Protein AF-A0A5K1CG68-F1 (afdb_monomer_lite)

Structure (mmCIF, N/CA/C/O backbone):
data_AF-A0A5K1CG68-F1
#
_entry.id   AF-A0A5K1CG68-F1
#
loop_
_atom_site.group_PDB
_atom_site.id
_atom_site.type_symbol
_atom_site.label_atom_id
_atom_site.label_alt_id
_atom_site.label_comp_id
_atom_site.label_asym_id
_atom_site.label_entity_id
_atom_site.label_seq_id
_atom_site.pdbx_PDB_ins_code
_atom_site.Cartn_x
_atom_site.Cartn_y
_atom_site.Cartn_z
_atom_site.occupancy
_atom_site.B_iso_or_equiv
_atom_site.auth_seq_id
_atom_site.auth_comp_id
_atom_site.auth_asym_id
_atom_site.auth_atom_id
_atom_site.pdbx_PDB_model_num
ATOM 1 N N . MET A 1 1 ? 5.395 -16.533 -19.515 1.00 48.22 1 MET A N 1
ATOM 2 C CA . MET A 1 1 ? 5.571 -15.605 -18.377 1.00 48.22 1 MET A CA 1
ATOM 3 C C . MET A 1 1 ? 4.392 -14.626 -18.329 1.00 48.22 1 MET A C 1
ATOM 5 O O . MET A 1 1 ? 4.562 -13.491 -18.723 1.00 48.22 1 MET A O 1
ATOM 9 N N . ALA A 1 2 ? 3.184 -15.059 -17.942 1.00 56.72 2 ALA A N 1
ATOM 10 C CA . ALA A 1 2 ? 1.992 -14.183 -17.987 1.00 56.72 2 ALA A CA 1
ATOM 11 C C . ALA A 1 2 ? 1.068 -14.318 -16.762 1.00 56.72 2 ALA A C 1
ATOM 13 O O . ALA A 1 2 ? 0.474 -13.344 -16.324 1.00 56.72 2 ALA A O 1
ATOM 14 N N . LEU A 1 3 ? 0.986 -15.505 -16.151 1.00 57.91 3 LEU A N 1
ATOM 15 C CA . LEU A 1 3 ? 0.123 -15.746 -14.986 1.00 57.91 3 LEU A CA 1
ATOM 16 C C . LEU A 1 3 ? 0.476 -14.886 -13.762 1.00 57.91 3 LEU A C 1
ATOM 18 O O . LEU A 1 3 ? -0.419 -14.451 -13.045 1.00 57.91 3 LEU A O 1
ATOM 22 N N . VAL A 1 4 ? 1.766 -14.630 -13.526 1.00 57.41 4 VAL A N 1
ATOM 23 C CA . VAL A 1 4 ? 2.210 -13.874 -12.345 1.00 57.41 4 VAL A CA 1
ATOM 24 C C . VAL A 1 4 ? 1.927 -12.376 -12.510 1.00 57.41 4 VAL A C 1
ATOM 26 O O . VAL A 1 4 ? 1.453 -11.757 -11.565 1.00 57.41 4 VAL A O 1
ATOM 29 N N . ASP A 1 5 ? 2.101 -11.818 -13.711 1.00 68.56 5 ASP A N 1
ATOM 30 C CA . ASP A 1 5 ? 1.748 -10.418 -13.999 1.00 68.56 5 ASP A CA 1
ATOM 31 C C . ASP A 1 5 ? 0.237 -10.184 -13.892 1.00 68.56 5 ASP A C 1
ATOM 33 O O . ASP A 1 5 ? -0.205 -9.202 -13.294 1.00 68.56 5 ASP A O 1
ATOM 37 N N . VAL A 1 6 ? -0.569 -11.133 -14.385 1.00 74.56 6 VAL A N 1
ATOM 38 C CA . VAL A 1 6 ? -2.032 -11.093 -14.237 1.00 74.56 6 VAL A CA 1
ATOM 39 C C . VAL A 1 6 ? -2.432 -11.163 -12.760 1.00 74.56 6 VAL A C 1
ATOM 41 O O . VAL A 1 6 ? -3.260 -10.371 -12.312 1.00 74.56 6 VAL A O 1
ATOM 44 N N . ALA A 1 7 ? -1.827 -12.062 -11.977 1.00 79.62 7 ALA A N 1
ATOM 45 C CA . ALA A 1 7 ? -2.126 -12.193 -10.552 1.00 79.62 7 ALA A CA 1
ATOM 46 C C . ALA A 1 7 ? -1.796 -10.912 -9.769 1.00 79.62 7 ALA A C 1
ATOM 48 O O . ALA A 1 7 ? -2.603 -10.463 -8.954 1.00 79.62 7 ALA A O 1
ATOM 49 N N . VAL A 1 8 ? -0.646 -10.294 -10.041 1.00 82.56 8 VAL A N 1
ATOM 50 C CA . VAL A 1 8 ? -0.248 -9.030 -9.406 1.00 82.56 8 VAL A CA 1
ATOM 51 C C . VAL A 1 8 ? -1.208 -7.902 -9.774 1.00 82.56 8 VAL A C 1
ATOM 53 O O . VAL A 1 8 ? -1.633 -7.162 -8.886 1.00 82.56 8 VAL A O 1
ATOM 56 N N . GLY A 1 9 ? -1.605 -7.805 -11.047 1.00 84.19 9 GLY A N 1
ATOM 57 C CA . GLY A 1 9 ? -2.587 -6.820 -11.503 1.00 84.19 9 GLY A CA 1
ATOM 58 C C . GLY A 1 9 ? -3.930 -6.942 -10.778 1.00 84.19 9 GLY A C 1
ATOM 59 O O . GLY A 1 9 ? -4.481 -5.940 -10.323 1.00 84.19 9 GLY A O 1
ATOM 60 N N . VAL A 1 10 ? -4.422 -8.170 -10.581 1.00 87.88 10 VAL A N 1
ATOM 61 C CA . VAL A 1 10 ? -5.668 -8.424 -9.835 1.00 87.88 10 VAL A CA 1
ATOM 62 C C . VAL A 1 10 ? -5.539 -8.003 -8.370 1.00 87.88 10 VAL A C 1
ATOM 64 O O . VAL A 1 10 ? -6.422 -7.323 -7.846 1.00 87.88 10 VAL A O 1
ATOM 67 N N . VAL A 1 11 ? -4.446 -8.374 -7.692 1.00 88.00 11 VAL A N 1
ATOM 68 C CA . VAL A 1 11 ? -4.242 -8.006 -6.279 1.00 88.00 11 VAL A CA 1
ATOM 69 C C . VAL A 1 11 ? -4.098 -6.490 -6.125 1.00 88.00 11 VAL A C 1
ATOM 71 O O . VAL A 1 11 ? -4.662 -5.922 -5.186 1.00 88.00 11 VAL A O 1
ATOM 74 N N . PHE A 1 12 ? -3.403 -5.827 -7.054 1.00 88.12 12 PHE A N 1
ATOM 75 C CA . PHE A 1 12 ? -3.297 -4.370 -7.092 1.00 88.12 12 PHE A CA 1
ATOM 76 C C . PHE A 1 12 ? -4.673 -3.711 -7.222 1.00 88.12 12 PHE A C 1
ATOM 78 O O . PHE A 1 12 ? -5.015 -2.874 -6.389 1.00 88.12 12 PHE A O 1
ATOM 85 N N . GLN A 1 13 ? -5.488 -4.127 -8.197 1.00 88.88 13 GLN A N 1
ATOM 86 C CA . GLN A 1 13 ? -6.836 -3.579 -8.385 1.00 88.88 13 GLN A CA 1
ATOM 87 C C . GLN A 1 13 ? -7.719 -3.785 -7.151 1.00 88.88 13 GLN A C 1
ATOM 89 O O . GLN A 1 13 ? -8.398 -2.860 -6.713 1.00 88.88 13 GLN A O 1
ATOM 94 N N . GLN A 1 14 ? -7.681 -4.971 -6.542 1.00 90.38 14 GLN A N 1
ATOM 95 C CA . GLN A 1 14 ? -8.444 -5.233 -5.321 1.00 90.38 14 GLN A CA 1
ATOM 96 C C . GLN A 1 14 ? -8.015 -4.320 -4.170 1.00 90.38 14 GLN A C 1
ATOM 98 O O . GLN A 1 14 ? -8.865 -3.739 -3.496 1.00 90.38 14 GLN A O 1
ATOM 103 N N . LEU A 1 15 ? -6.706 -4.185 -3.937 1.00 90.50 15 LEU A N 1
ATOM 104 C CA . LEU A 1 15 ? -6.189 -3.284 -2.910 1.00 90.50 15 LEU A CA 1
ATOM 105 C C . LEU A 1 15 ? -6.600 -1.836 -3.197 1.00 90.50 15 LEU A C 1
ATOM 107 O O . LEU A 1 15 ? -7.059 -1.143 -2.290 1.00 90.50 15 LEU A O 1
ATOM 111 N N . TRP A 1 16 ? -6.475 -1.404 -4.447 1.00 89.94 16 TRP A N 1
ATOM 112 C CA . TRP A 1 16 ? -6.835 -0.068 -4.894 1.00 89.94 16 TRP A CA 1
ATOM 113 C C . TRP A 1 16 ? -8.302 0.269 -4.619 1.00 89.94 16 TRP A C 1
ATOM 115 O O . TRP A 1 16 ? -8.582 1.300 -4.008 1.00 89.94 16 TRP A O 1
ATOM 125 N N . GLU A 1 17 ? -9.237 -0.613 -4.981 1.00 90.56 17 GLU A N 1
ATOM 126 C CA . GLU A 1 17 ? -10.665 -0.389 -4.725 1.00 90.56 17 GLU A CA 1
ATOM 127 C C . GLU A 1 17 ? -10.985 -0.341 -3.225 1.00 90.56 17 GLU A C 1
ATOM 129 O O . GLU A 1 17 ? -11.738 0.529 -2.779 1.00 90.56 17 GLU A O 1
ATOM 134 N N . ILE A 1 18 ? -10.366 -1.212 -2.418 1.00 88.75 18 ILE A N 1
ATOM 135 C CA . ILE A 1 18 ? -10.547 -1.191 -0.958 1.00 88.75 18 ILE A CA 1
ATOM 136 C C . ILE A 1 18 ? -10.031 0.134 -0.381 1.00 88.75 18 ILE A C 1
ATOM 138 O O . ILE A 1 18 ? -10.728 0.782 0.402 1.00 88.75 18 ILE A O 1
ATOM 142 N N . VAL A 1 19 ? -8.819 0.550 -0.753 1.00 89.19 19 VAL A N 1
ATOM 143 C CA . VAL A 1 19 ? -8.210 1.792 -0.254 1.00 89.19 19 VAL A CA 1
ATOM 144 C C . VAL A 1 19 ? -9.032 3.000 -0.685 1.00 89.19 19 VAL A C 1
ATOM 146 O O . VAL A 1 19 ? -9.337 3.844 0.156 1.00 89.19 19 VAL A O 1
ATOM 149 N N . ARG A 1 20 ? -9.466 3.056 -1.948 1.00 88.81 20 ARG A N 1
ATOM 150 C CA . ARG A 1 20 ? -10.328 4.122 -2.470 1.00 88.81 20 ARG A CA 1
ATOM 151 C C . ARG A 1 20 ? -11.635 4.212 -1.681 1.00 88.81 20 ARG A C 1
ATOM 153 O O . ARG A 1 20 ? -12.006 5.299 -1.245 1.00 88.81 20 ARG A O 1
ATOM 160 N N . GLY A 1 21 ? -12.304 3.082 -1.450 1.00 87.06 21 GLY A N 1
ATOM 161 C CA . GLY A 1 21 ? -13.550 3.037 -0.683 1.00 87.06 21 GLY A CA 1
ATOM 162 C C . GLY A 1 21 ? -13.383 3.450 0.782 1.00 87.06 21 GLY A C 1
ATOM 163 O O . GLY A 1 21 ? -14.301 4.015 1.370 1.00 87.06 21 GLY A O 1
ATOM 164 N N . LEU A 1 22 ? -12.215 3.211 1.381 1.00 85.19 22 LEU A N 1
ATOM 165 C CA . LEU A 1 22 ? -11.929 3.608 2.762 1.00 85.19 22 LEU A CA 1
ATOM 166 C C . LEU A 1 22 ? -11.405 5.046 2.884 1.00 85.19 22 LEU A C 1
ATOM 168 O O . LEU A 1 22 ? -11.613 5.680 3.919 1.00 85.19 22 LEU A O 1
ATOM 172 N N . ALA A 1 23 ? -10.758 5.581 1.849 1.00 86.00 23 ALA A N 1
ATOM 173 C CA . ALA A 1 23 ? -10.263 6.956 1.810 1.00 86.00 23 ALA A CA 1
ATOM 174 C C . ALA A 1 23 ? -11.398 7.993 1.726 1.00 86.00 23 ALA A C 1
ATOM 176 O O . ALA A 1 23 ? -11.241 9.123 2.199 1.00 86.00 23 ALA A O 1
ATOM 177 N N . THR A 1 24 ? -12.551 7.618 1.161 1.00 84.81 24 THR A N 1
ATOM 178 C CA . THR A 1 24 ? -13.751 8.471 1.136 1.00 84.81 24 THR A CA 1
ATOM 179 C C . THR A 1 24 ? -14.512 8.464 2.462 1.00 84.81 24 THR A C 1
ATOM 181 O O . THR A 1 24 ? -15.294 9.378 2.723 1.00 84.81 24 THR A O 1
ATOM 184 N N . GLN A 1 25 ? -14.280 7.474 3.330 1.00 79.75 25 GLN A N 1
ATOM 185 C CA . GLN A 1 25 ? -14.996 7.360 4.595 1.00 79.75 25 GLN A CA 1
ATOM 186 C C . GLN A 1 25 ? -14.412 8.283 5.677 1.00 79.75 25 GLN A C 1
ATOM 188 O O . GLN A 1 25 ? -13.191 8.375 5.849 1.00 79.75 25 GLN A O 1
ATOM 193 N N . PRO A 1 26 ? -15.264 8.935 6.491 1.00 73.25 26 PRO A N 1
ATOM 194 C CA . PRO A 1 26 ? -14.800 9.658 7.663 1.00 73.25 26 PRO A CA 1
ATOM 195 C C . PRO A 1 26 ? -14.265 8.658 8.695 1.00 73.25 26 PRO A C 1
ATOM 197 O O . PRO A 1 26 ? -14.987 7.793 9.203 1.00 73.25 26 PRO A O 1
ATOM 200 N N . GLY A 1 27 ? -12.986 8.766 9.042 1.00 76.38 27 GLY A N 1
ATOM 201 C CA . GLY A 1 27 ? -12.372 7.842 9.982 1.00 76.38 27 GLY A CA 1
ATOM 202 C C . GLY A 1 27 ? -10.937 8.191 10.328 1.00 76.38 27 GLY A C 1
ATOM 203 O O . GLY A 1 27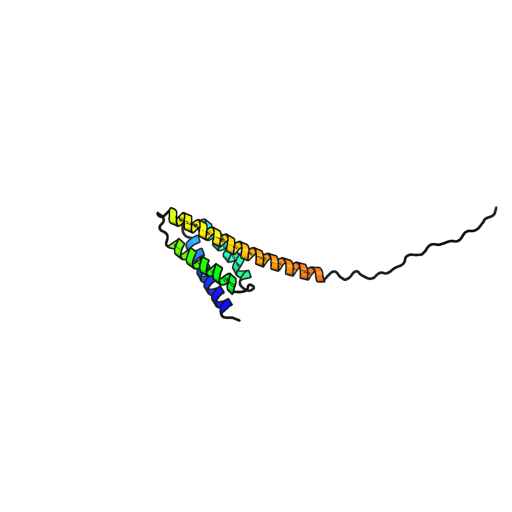 ? -10.258 8.940 9.634 1.00 76.38 27 GLY A O 1
ATOM 204 N N . ARG A 1 28 ? -10.459 7.586 11.415 1.00 75.69 28 ARG A N 1
ATOM 205 C CA . ARG A 1 28 ? -9.116 7.813 11.957 1.00 75.69 28 ARG A CA 1
ATOM 206 C C . ARG A 1 28 ? -7.980 7.368 11.037 1.00 75.69 28 ARG A C 1
ATOM 208 O O . ARG A 1 28 ? -6.835 7.726 11.274 1.00 75.69 28 ARG A O 1
ATOM 215 N N . PHE A 1 29 ? -8.315 6.552 10.042 1.00 80.81 29 PHE A N 1
ATOM 216 C CA . PHE A 1 29 ? -7.380 6.029 9.059 1.00 80.81 29 PHE A CA 1
ATOM 217 C C . PHE A 1 29 ? -7.382 6.802 7.737 1.00 80.81 29 PHE A C 1
ATOM 219 O O . PHE A 1 29 ? -6.636 6.451 6.829 1.00 80.81 29 PHE A O 1
ATOM 226 N N . ARG A 1 30 ? -8.231 7.831 7.606 1.00 84.50 30 ARG A N 1
ATOM 227 C CA . ARG A 1 30 ? -8.480 8.523 6.336 1.00 84.50 30 ARG A CA 1
ATOM 228 C C . ARG A 1 30 ? -7.198 9.057 5.709 1.00 84.50 30 ARG A C 1
ATOM 230 O O . ARG A 1 30 ? -6.935 8.776 4.548 1.00 84.50 30 ARG A O 1
ATOM 237 N N . GLU A 1 31 ? -6.395 9.783 6.481 1.00 85.00 31 GLU A N 1
ATOM 238 C CA . GLU A 1 31 ? -5.130 10.338 5.991 1.00 85.00 31 GLU A CA 1
ATOM 239 C C . GLU A 1 31 ? -4.161 9.238 5.548 1.00 85.00 31 GLU A C 1
ATOM 241 O O . GLU A 1 31 ? -3.506 9.382 4.520 1.00 85.00 31 GLU A O 1
ATOM 246 N N . GLN A 1 32 ? -4.091 8.117 6.281 1.00 85.75 32 GLN A N 1
ATOM 247 C CA . GLN A 1 32 ? -3.248 6.992 5.870 1.00 85.75 32 GLN A CA 1
ATOM 248 C C . GLN A 1 32 ? -3.754 6.347 4.577 1.00 85.75 32 GLN A C 1
ATOM 250 O O . GLN A 1 32 ? -2.945 6.006 3.724 1.00 85.75 32 GLN A O 1
ATOM 255 N N . TYR A 1 33 ? -5.069 6.199 4.400 1.00 87.44 33 TYR A N 1
ATOM 256 C CA . TYR A 1 33 ? -5.616 5.653 3.157 1.00 87.44 33 TYR A CA 1
ATOM 257 C C . TYR A 1 33 ? -5.422 6.592 1.969 1.00 87.44 33 TYR A C 1
ATOM 259 O O . TYR A 1 33 ? -5.168 6.116 0.871 1.00 87.44 33 TYR A O 1
ATOM 267 N N . GLN A 1 34 ? -5.482 7.908 2.174 1.00 88.50 34 GLN A N 1
ATOM 268 C CA . GLN A 1 34 ? -5.199 8.880 1.115 1.00 88.50 34 GLN A CA 1
ATOM 269 C C . GLN A 1 34 ? -3.737 8.835 0.662 1.00 88.50 34 GLN A C 1
ATOM 271 O O . GLN A 1 34 ? -3.481 8.874 -0.538 1.00 88.50 34 GLN A O 1
ATOM 276 N N . ARG A 1 35 ? -2.788 8.717 1.598 1.00 86.81 35 ARG A N 1
ATOM 277 C CA . ARG A 1 35 ? -1.363 8.542 1.261 1.00 86.81 35 ARG A CA 1
ATOM 278 C C . ARG A 1 35 ? -1.128 7.237 0.516 1.00 86.81 35 ARG A C 1
ATOM 280 O O . ARG A 1 35 ? -0.610 7.259 -0.592 1.00 86.81 35 ARG A O 1
ATOM 287 N N . LEU A 1 36 ? -1.667 6.140 1.045 1.00 87.69 36 LEU A N 1
ATOM 288 C CA . LEU A 1 36 ? -1.580 4.836 0.398 1.00 87.69 36 LEU A CA 1
ATOM 289 C C . LEU A 1 36 ? -2.198 4.853 -1.010 1.00 87.69 36 LEU A C 1
ATOM 291 O O . LEU A 1 36 ? -1.683 4.216 -1.922 1.00 87.69 36 LEU A O 1
ATOM 295 N N . GLN A 1 37 ? -3.285 5.602 -1.216 1.00 89.00 37 GLN A N 1
ATOM 296 C CA . GLN A 1 37 ? -3.879 5.800 -2.538 1.00 89.00 37 GLN A CA 1
ATOM 297 C C . GLN A 1 37 ? -2.938 6.560 -3.485 1.00 89.00 37 GLN A C 1
ATOM 299 O O . GLN A 1 37 ? -2.833 6.196 -4.650 1.00 89.00 37 GLN A O 1
ATOM 304 N N . GLN A 1 38 ? -2.251 7.603 -3.019 1.00 88.19 38 GLN A N 1
ATOM 305 C CA . GLN A 1 38 ? -1.268 8.323 -3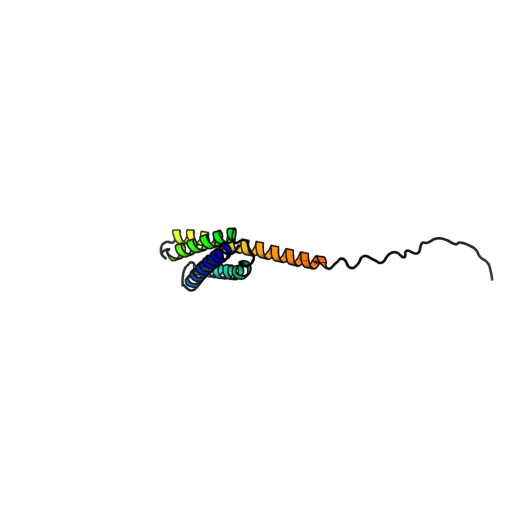.837 1.00 88.19 38 GLN A CA 1
ATOM 306 C C . GLN A 1 38 ? -0.088 7.418 -4.211 1.00 88.19 38 GLN A C 1
ATOM 308 O O . GLN A 1 38 ? 0.303 7.366 -5.378 1.00 88.19 38 GLN A O 1
ATOM 313 N N . ASP A 1 39 ? 0.419 6.646 -3.255 1.00 84.62 39 ASP A N 1
ATOM 314 C CA . ASP A 1 39 ? 1.551 5.743 -3.470 1.00 84.62 39 ASP A CA 1
ATOM 315 C C . ASP A 1 39 ? 1.201 4.610 -4.439 1.00 84.62 39 ASP A C 1
ATOM 317 O O . ASP A 1 39 ? 1.979 4.289 -5.341 1.00 84.62 39 ASP A O 1
ATOM 321 N N . LEU A 1 40 ? -0.006 4.047 -4.329 1.00 86.00 40 LEU A N 1
ATOM 322 C CA . LEU A 1 40 ? -0.495 3.060 -5.289 1.00 86.00 40 LEU A CA 1
ATOM 323 C C . LEU A 1 40 ? -0.676 3.661 -6.696 1.00 86.00 40 LEU A C 1
ATOM 325 O O . LEU A 1 40 ? -0.421 2.967 -7.677 1.00 86.00 40 LEU A O 1
ATOM 329 N N . ALA A 1 41 ? -1.042 4.942 -6.820 1.00 86.69 41 ALA A N 1
ATOM 330 C CA . ALA A 1 41 ? -1.164 5.607 -8.122 1.00 86.69 41 ALA A CA 1
ATOM 331 C C . ALA A 1 41 ? 0.208 5.734 -8.800 1.00 86.69 41 ALA A C 1
ATOM 333 O O . ALA A 1 41 ? 0.352 5.515 -10.000 1.00 86.69 41 ALA A O 1
ATOM 334 N N . CYS A 1 42 ? 1.242 6.032 -8.009 1.00 84.06 42 CYS A N 1
ATOM 335 C CA . CYS A 1 42 ? 2.628 6.058 -8.471 1.00 84.06 42 CYS A CA 1
ATOM 336 C C . CYS A 1 42 ? 3.152 4.663 -8.851 1.00 84.06 42 CYS A C 1
ATOM 338 O O . CYS A 1 42 ? 4.057 4.545 -9.680 1.00 84.06 42 CYS A O 1
ATOM 340 N N . LEU A 1 43 ? 2.592 3.607 -8.256 1.00 82.69 43 LEU A N 1
ATOM 341 C CA . LEU A 1 43 ? 2.975 2.220 -8.502 1.00 82.69 43 LEU A CA 1
ATOM 342 C C . LEU A 1 43 ? 2.381 1.651 -9.803 1.00 82.69 43 LEU A C 1
ATOM 344 O O . LEU A 1 43 ? 3.025 0.820 -10.444 1.00 82.69 43 LEU A O 1
ATOM 348 N N . GLU A 1 44 ? 1.200 2.108 -10.226 1.00 82.25 44 GLU A N 1
ATOM 349 C CA . GLU A 1 44 ? 0.526 1.678 -11.466 1.00 82.25 44 GLU A CA 1
ATOM 350 C C . GLU A 1 44 ? 1.442 1.674 -12.712 1.00 82.25 44 GLU A C 1
ATOM 352 O O . GLU A 1 44 ? 1.578 0.628 -13.351 1.00 82.25 44 GLU A O 1
ATOM 357 N N . PRO A 1 45 ? 2.169 2.758 -13.052 1.00 78.75 45 PRO A N 1
ATOM 358 C CA . PRO A 1 45 ? 3.074 2.755 -14.206 1.00 78.75 45 PRO A CA 1
ATOM 359 C C . PRO A 1 45 ? 4.333 1.886 -14.020 1.00 78.75 45 PRO A C 1
ATOM 361 O O . PRO A 1 45 ? 5.050 1.619 -14.992 1.00 78.75 45 PRO A O 1
ATOM 364 N N . ILE A 1 46 ? 4.639 1.472 -12.787 1.00 78.38 46 ILE A N 1
ATOM 365 C CA . ILE A 1 46 ? 5.817 0.669 -12.428 1.00 78.38 46 ILE A CA 1
ATOM 366 C C . ILE A 1 46 ? 5.498 -0.829 -12.522 1.00 78.38 46 ILE A C 1
ATOM 368 O O . ILE A 1 46 ? 6.358 -1.610 -12.928 1.00 78.38 46 ILE A O 1
ATOM 372 N N . LEU A 1 47 ? 4.255 -1.221 -12.234 1.00 75.62 47 LEU A N 1
ATOM 373 C CA . LEU A 1 47 ? 3.764 -2.603 -12.282 1.00 75.62 47 LEU A CA 1
ATOM 374 C C . LEU A 1 47 ? 4.054 -3.323 -13.602 1.00 75.62 47 LEU A C 1
ATOM 376 O O . LEU A 1 47 ? 4.398 -4.498 -13.589 1.00 75.62 47 LEU A O 1
ATOM 380 N N . ALA A 1 48 ? 4.009 -2.615 -14.731 1.00 73.31 48 ALA A N 1
ATOM 381 C CA . ALA A 1 48 ? 4.299 -3.187 -16.048 1.00 73.31 48 ALA A CA 1
ATOM 382 C C . ALA A 1 48 ? 5.783 -3.554 -16.276 1.00 73.31 48 ALA A C 1
ATOM 384 O O . ALA A 1 48 ? 6.135 -4.043 -17.347 1.00 73.31 48 ALA A O 1
ATOM 385 N N . ARG A 1 49 ? 6.683 -3.239 -15.333 1.00 70.44 49 ARG A N 1
ATOM 386 C CA . ARG A 1 49 ? 8.143 -3.276 -15.548 1.00 70.44 49 ARG A CA 1
ATOM 387 C C . ARG A 1 49 ? 8.919 -4.036 -14.481 1.00 70.44 49 ARG A C 1
ATOM 389 O O . ARG A 1 49 ? 10.129 -4.196 -14.624 1.00 70.44 49 ARG A O 1
ATOM 396 N N . VAL A 1 50 ? 8.272 -4.428 -13.392 1.00 68.50 50 VAL A N 1
ATOM 397 C CA . VAL A 1 50 ? 8.952 -4.938 -12.202 1.00 68.50 50 VAL A CA 1
ATOM 398 C C . VAL A 1 50 ? 8.664 -6.421 -12.019 1.00 68.50 50 VAL A C 1
ATOM 400 O O . VAL A 1 50 ? 7.532 -6.832 -12.261 1.00 68.50 50 VAL A O 1
ATOM 403 N N . PRO A 1 51 ? 9.654 -7.236 -11.594 1.00 69.06 51 PRO A N 1
ATOM 404 C CA . PRO A 1 51 ? 9.435 -8.644 -11.308 1.00 69.06 51 PRO A CA 1
ATOM 405 C C . PRO A 1 51 ? 8.230 -8.841 -10.375 1.00 69.06 51 PRO A C 1
ATOM 407 O O . PRO A 1 51 ? 8.201 -8.299 -9.266 1.00 69.06 51 PRO A O 1
ATOM 410 N N . PRO A 1 52 ? 7.246 -9.645 -10.795 1.00 69.62 52 PRO A N 1
ATOM 411 C CA . PRO A 1 52 ? 5.950 -9.696 -10.138 1.00 69.62 52 PRO A CA 1
ATOM 412 C C . PRO A 1 52 ? 5.999 -10.366 -8.754 1.00 69.62 52 PRO A C 1
ATOM 414 O O . PRO A 1 52 ? 5.114 -10.140 -7.940 1.00 69.62 52 PRO A O 1
ATOM 417 N N . ALA A 1 53 ? 7.036 -11.150 -8.438 1.00 77.06 53 ALA A N 1
ATOM 418 C CA . ALA A 1 53 ? 7.121 -11.905 -7.184 1.00 77.06 53 ALA A CA 1
ATOM 419 C C . ALA A 1 53 ? 7.229 -11.015 -5.929 1.00 77.06 53 ALA A C 1
ATOM 421 O O . ALA A 1 53 ? 6.414 -11.146 -5.018 1.00 77.06 53 ALA A O 1
ATOM 422 N N . GLU A 1 54 ? 8.190 -10.085 -5.889 1.00 74.81 54 GLU A N 1
ATOM 423 C CA . GLU A 1 54 ? 8.400 -9.211 -4.720 1.00 74.81 54 GLU A CA 1
ATOM 424 C C . GLU A 1 54 ? 7.224 -8.252 -4.511 1.00 74.81 54 GLU A C 1
ATOM 426 O O . GLU A 1 54 ? 6.805 -7.984 -3.383 1.00 74.81 54 GLU A O 1
ATOM 431 N N . LEU A 1 55 ? 6.650 -7.773 -5.616 1.00 82.38 55 LEU A N 1
ATOM 432 C CA . LEU A 1 55 ? 5.534 -6.843 -5.588 1.00 82.38 55 LEU A CA 1
ATOM 433 C C . LEU A 1 55 ? 4.232 -7.507 -5.128 1.00 82.38 55 LEU A C 1
ATOM 435 O O . LEU A 1 55 ? 3.470 -6.909 -4.365 1.00 82.38 55 LEU A O 1
ATOM 439 N N . ASN A 1 56 ? 3.993 -8.758 -5.536 1.00 85.25 56 ASN A N 1
ATOM 440 C CA . ASN A 1 56 ? 2.811 -9.517 -5.129 1.00 85.25 56 ASN A CA 1
ATOM 441 C C . ASN A 1 56 ? 2.715 -9.637 -3.605 1.00 85.25 56 ASN A C 1
ATOM 443 O O . ASN A 1 56 ? 1.659 -9.401 -3.020 1.00 85.25 56 ASN A O 1
ATOM 447 N N . ASP A 1 57 ? 3.830 -9.951 -2.945 1.00 86.94 57 ASP A N 1
ATOM 448 C CA . ASP A 1 57 ? 3.848 -10.123 -1.495 1.00 86.94 57 ASP A CA 1
ATOM 449 C C . ASP A 1 57 ? 3.520 -8.830 -0.752 1.00 86.94 57 ASP A C 1
ATOM 451 O O . ASP A 1 57 ? 2.728 -8.847 0.198 1.00 86.94 57 ASP A O 1
ATOM 455 N N . VAL A 1 58 ? 4.067 -7.699 -1.201 1.00 88.25 58 VAL A N 1
ATOM 456 C CA . VAL A 1 58 ? 3.766 -6.385 -0.618 1.00 88.25 58 VAL A CA 1
ATOM 457 C C . VAL A 1 58 ? 2.288 -6.039 -0.812 1.00 88.25 58 VAL A C 1
ATOM 459 O O . VAL A 1 58 ? 1.608 -5.693 0.159 1.00 88.25 58 VAL A O 1
ATOM 462 N N . LEU A 1 59 ? 1.758 -6.209 -2.027 1.00 88.44 59 LEU A N 1
ATOM 463 C CA . LEU A 1 59 ? 0.361 -5.900 -2.345 1.00 88.44 59 LEU A CA 1
ATOM 464 C C . LEU A 1 59 ? -0.625 -6.801 -1.596 1.00 88.44 59 LEU A C 1
ATOM 466 O O . LEU A 1 59 ? -1.621 -6.317 -1.052 1.00 88.44 59 LEU A O 1
ATOM 470 N N . ARG A 1 60 ? -0.330 -8.099 -1.483 1.00 90.44 60 ARG A N 1
ATOM 471 C CA . ARG A 1 60 ? -1.145 -9.062 -0.731 1.00 90.44 60 ARG A CA 1
ATOM 472 C C . ARG A 1 60 ? -1.181 -8.721 0.757 1.00 90.44 60 ARG A C 1
ATOM 474 O O . ARG A 1 60 ? -2.261 -8.685 1.352 1.00 90.44 60 ARG A O 1
ATOM 481 N N . ARG A 1 61 ? -0.025 -8.399 1.355 1.00 91.12 61 ARG A N 1
ATOM 482 C CA . ARG A 1 61 ? 0.039 -7.913 2.746 1.00 91.12 61 ARG A CA 1
ATOM 483 C C . ARG A 1 61 ? -0.758 -6.625 2.920 1.00 91.12 61 ARG A C 1
ATOM 485 O O . ARG A 1 61 ? -1.453 -6.482 3.927 1.00 91.12 61 ARG A O 1
ATOM 492 N N . GLY A 1 62 ? -0.681 -5.722 1.944 1.00 89.88 62 GLY A N 1
ATOM 493 C CA . GLY A 1 62 ? -1.461 -4.492 1.930 1.00 89.88 62 GLY A CA 1
ATOM 494 C C . GLY A 1 62 ? -2.959 -4.754 1.936 1.00 89.88 62 GLY A C 1
ATOM 495 O O . GLY A 1 62 ? -3.664 -4.234 2.799 1.00 89.88 62 GLY A O 1
ATOM 496 N N . ARG A 1 63 ? -3.437 -5.633 1.051 1.00 91.19 63 ARG A N 1
ATOM 497 C CA . ARG A 1 63 ? -4.850 -6.027 0.954 1.00 91.19 63 ARG A CA 1
ATOM 498 C C . ARG A 1 63 ? -5.374 -6.549 2.287 1.00 91.19 63 ARG A C 1
ATOM 500 O O . ARG A 1 63 ? -6.345 -6.018 2.824 1.00 91.19 63 ARG A O 1
ATOM 507 N N . GLU A 1 64 ? -4.701 -7.547 2.857 1.00 92.00 64 GLU A N 1
ATOM 508 C CA . GLU A 1 64 ? -5.112 -8.129 4.136 1.00 92.00 64 GLU A CA 1
ATOM 509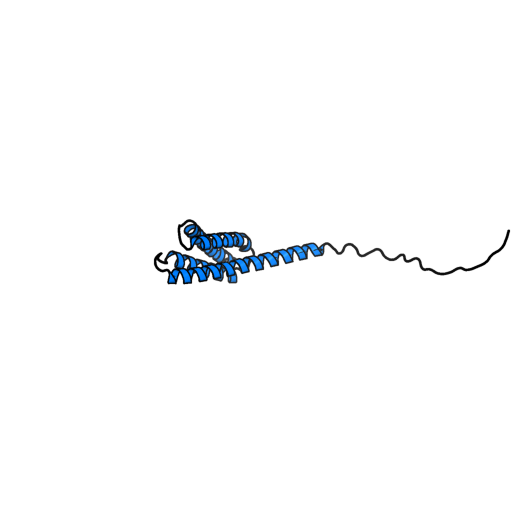 C C . GLU A 1 64 ? -5.117 -7.111 5.277 1.00 92.00 64 GLU A C 1
ATOM 511 O O . GLU A 1 64 ? -5.983 -7.153 6.155 1.00 92.00 64 GLU A O 1
ATOM 516 N N . LEU A 1 65 ? -4.111 -6.235 5.317 1.00 92.12 65 LEU A N 1
ATOM 517 C CA . LEU A 1 65 ? -3.996 -5.238 6.367 1.00 92.12 65 LEU A CA 1
ATOM 518 C C . LEU A 1 65 ? -5.142 -4.233 6.276 1.00 92.12 65 LEU A C 1
ATOM 520 O O . LEU A 1 65 ? -5.783 -3.965 7.289 1.00 92.12 65 LEU A O 1
ATOM 524 N N . THR A 1 66 ? -5.429 -3.737 5.077 1.00 87.75 66 THR A N 1
ATOM 525 C CA . THR A 1 66 ? -6.498 -2.772 4.817 1.00 87.75 66 THR A CA 1
ATOM 526 C C . THR A 1 66 ? -7.878 -3.368 5.121 1.00 87.75 66 THR A C 1
ATOM 528 O O . THR A 1 66 ? -8.675 -2.735 5.818 1.00 87.75 66 THR A O 1
ATOM 531 N N . GLU A 1 67 ? -8.136 -4.626 4.737 1.00 89.00 67 GLU A N 1
ATOM 532 C CA . GLU A 1 67 ? -9.361 -5.346 5.130 1.00 89.00 67 GLU A CA 1
ATOM 533 C C . GLU A 1 67 ? -9.489 -5.482 6.653 1.00 89.00 67 GLU A C 1
ATOM 535 O O . GLU A 1 67 ? -10.566 -5.274 7.221 1.00 89.00 67 GLU A O 1
ATOM 540 N N . LYS A 1 68 ? -8.391 -5.827 7.341 1.00 89.56 68 LYS A N 1
ATOM 541 C CA . LYS A 1 68 ? -8.371 -5.937 8.807 1.00 89.56 68 LYS A CA 1
ATOM 542 C C . LYS A 1 68 ? -8.648 -4.584 9.456 1.00 89.56 68 LYS A C 1
ATOM 544 O O . LYS A 1 68 ? -9.419 -4.545 10.412 1.00 89.56 68 LYS A O 1
ATOM 549 N N . CYS A 1 69 ? -8.074 -3.497 8.940 1.00 87.12 69 CYS A N 1
ATOM 550 C CA . CYS A 1 69 ? -8.293 -2.141 9.443 1.00 87.12 69 CYS A CA 1
ATOM 551 C C . CYS A 1 69 ? -9.754 -1.694 9.296 1.00 87.12 69 CYS A C 1
ATOM 553 O O . CYS A 1 69 ? -10.297 -1.128 10.246 1.00 87.12 69 CYS A O 1
ATOM 555 N N . GLY A 1 70 ? -10.408 -2.005 8.170 1.00 82.38 70 GLY A N 1
ATOM 556 C CA . GLY A 1 70 ? -11.828 -1.698 7.949 1.00 82.38 70 GLY A CA 1
ATOM 557 C C . GLY A 1 70 ? -12.775 -2.377 8.948 1.00 82.38 70 GLY A C 1
ATOM 558 O O . GLY A 1 70 ? -13.834 -1.844 9.262 1.00 82.38 70 GLY A O 1
ATOM 559 N N . LYS A 1 71 ? -12.370 -3.519 9.519 1.00 88.56 71 LYS A N 1
ATOM 560 C CA . LYS A 1 71 ? -13.149 -4.271 10.520 1.00 88.56 71 LYS A CA 1
ATOM 561 C C . LYS A 1 71 ? -12.914 -3.808 11.964 1.00 88.56 71 LYS A C 1
ATOM 563 O O . LYS A 1 71 ? -13.561 -4.308 12.886 1.00 88.56 71 LYS A O 1
ATOM 568 N N . VAL A 1 72 ? -11.967 -2.900 12.216 1.00 87.81 72 VAL A N 1
ATOM 569 C CA . VAL A 1 72 ? -11.661 -2.452 13.583 1.00 87.81 72 VAL A CA 1
ATOM 570 C C . VAL A 1 72 ? -12.727 -1.473 14.065 1.00 87.81 72 VAL A C 1
ATOM 572 O O . VAL A 1 72 ? -12.890 -0.393 13.506 1.00 87.81 72 VAL A O 1
ATOM 575 N N . SER A 1 73 ? -13.395 -1.814 15.170 1.00 82.56 73 SER A N 1
ATOM 576 C CA . SER A 1 73 ? -14.343 -0.911 15.832 1.00 82.56 73 SER A CA 1
ATOM 577 C C . SER A 1 73 ? -13.710 0.444 16.176 1.00 82.56 73 SER A C 1
ATOM 579 O O . SER A 1 73 ? -12.558 0.523 16.628 1.00 82.56 73 SER A O 1
ATOM 581 N N . ARG A 1 74 ? -14.499 1.517 16.028 1.00 77.75 74 ARG A N 1
ATOM 582 C CA . ARG A 1 74 ? -14.109 2.898 16.358 1.00 77.75 74 ARG A CA 1
ATOM 583 C C . ARG A 1 74 ? -13.655 3.064 17.812 1.00 77.75 74 ARG A C 1
ATOM 585 O O . ARG A 1 74 ? -12.784 3.887 18.078 1.00 77.75 74 ARG A O 1
ATOM 592 N N . TRP A 1 75 ? -14.164 2.230 18.713 1.00 81.94 75 TRP A N 1
ATOM 593 C CA . TRP A 1 75 ? -13.863 2.279 20.144 1.00 81.94 75 TRP A CA 1
ATOM 594 C C . TRP A 1 75 ? -12.571 1.549 20.529 1.00 81.94 75 TRP A C 1
ATOM 596 O O . TRP A 1 75 ? -12.040 1.752 21.619 1.00 81.94 75 TRP A O 1
ATOM 606 N N . ASN A 1 76 ? -12.004 0.721 19.643 1.00 88.62 76 ASN A N 1
ATOM 607 C CA . ASN A 1 76 ? -10.804 -0.050 19.965 1.00 88.62 76 ASN A CA 1
ATOM 608 C C . ASN A 1 76 ? -9.515 0.736 19.669 1.00 88.62 76 ASN A C 1
ATOM 610 O O . ASN A 1 76 ? -8.786 0.448 18.714 1.00 88.62 76 ASN A O 1
ATOM 614 N N . PHE A 1 77 ? -9.226 1.734 20.509 1.00 85.00 77 PHE A N 1
ATOM 615 C CA . PHE A 1 77 ? -8.081 2.638 20.345 1.00 85.00 77 PHE A CA 1
ATOM 616 C C . PHE A 1 77 ? -6.737 1.893 20.244 1.00 85.00 77 PHE A C 1
ATOM 618 O O . PHE A 1 77 ? -5.908 2.222 19.393 1.00 85.00 77 PHE A O 1
ATOM 625 N N . LEU A 1 78 ? -6.513 0.870 21.078 1.00 88.44 78 LEU A N 1
ATOM 626 C CA . LEU A 1 78 ? -5.256 0.113 21.093 1.00 88.44 78 LEU A CA 1
ATOM 627 C C . LEU A 1 78 ? -5.033 -0.649 19.783 1.00 88.44 78 LEU A C 1
ATOM 629 O O . LEU A 1 78 ? -3.950 -0.558 19.194 1.00 88.44 78 LEU A O 1
ATOM 633 N N . LYS A 1 79 ? -6.062 -1.351 19.279 1.00 87.56 79 LYS A N 1
ATOM 634 C CA . LYS A 1 79 ? -5.980 -2.003 17.964 1.00 87.56 79 LYS A CA 1
ATOM 635 C C . LYS A 1 79 ? -5.767 -0.966 16.870 1.00 87.56 79 LYS A C 1
ATOM 637 O O . LYS A 1 79 ? -4.903 -1.177 16.025 1.00 87.56 79 LYS A O 1
ATOM 642 N N . GLN A 1 80 ? -6.467 0.166 16.911 1.00 85.75 80 GLN A N 1
ATOM 643 C CA . GLN A 1 80 ? -6.290 1.207 15.900 1.00 85.75 80 GLN A CA 1
ATOM 644 C C . GLN A 1 80 ? -4.862 1.748 15.850 1.00 85.75 80 GLN A C 1
ATOM 646 O O . GLN A 1 80 ? -4.284 1.836 14.770 1.00 85.75 80 GLN A O 1
ATOM 651 N N . LYS A 1 81 ? -4.254 2.039 17.005 1.00 88.44 81 LYS A N 1
ATOM 652 C CA . LYS A 1 81 ? -2.857 2.490 17.077 1.00 88.44 81 LYS A CA 1
ATOM 653 C C . LYS A 1 81 ? -1.898 1.436 16.513 1.00 88.44 81 LYS A C 1
ATOM 655 O O . LYS A 1 81 ? -0.979 1.778 15.770 1.00 88.44 81 LYS A O 1
ATOM 660 N N . LYS A 1 82 ? -2.124 0.153 16.821 1.00 91.62 82 LYS A N 1
ATOM 661 C CA . LYS A 1 82 ? -1.336 -0.963 16.269 1.00 91.62 82 LYS A CA 1
ATOM 662 C C . LYS A 1 82 ? -1.463 -1.043 14.745 1.00 91.62 82 LYS A C 1
ATOM 664 O O . LYS A 1 82 ? -0.452 -1.166 14.060 1.00 91.62 82 LYS A O 1
ATOM 669 N N . TYR A 1 83 ? -2.679 -0.954 14.219 1.00 90.31 83 TYR A N 1
ATOM 670 C CA . TYR A 1 83 ? -2.939 -1.015 12.782 1.00 90.31 83 TYR A CA 1
ATOM 671 C C . TYR A 1 83 ? -2.428 0.216 12.029 1.00 90.31 83 TYR A C 1
ATOM 673 O O . TYR A 1 83 ? -1.844 0.057 10.966 1.00 90.31 83 TYR A O 1
ATOM 681 N N . SER A 1 84 ? -2.526 1.411 12.616 1.00 88.06 84 SER A N 1
ATOM 682 C CA . SER A 1 84 ? -1.958 2.643 12.054 1.00 88.06 84 SER A CA 1
ATOM 683 C C . SER A 1 84 ? -0.444 2.521 11.855 1.00 88.06 84 SER A C 1
ATOM 685 O O . SER A 1 84 ? 0.060 2.804 10.773 1.00 88.06 84 SER A O 1
ATOM 687 N N . LYS A 1 85 ? 0.284 1.992 12.853 1.00 92.12 85 LYS A N 1
ATOM 688 C CA . LYS A 1 85 ? 1.727 1.722 12.717 1.00 92.12 85 LYS A CA 1
ATOM 689 C C . LYS A 1 85 ? 2.036 0.728 11.597 1.00 92.12 85 LYS A C 1
ATOM 691 O O . LYS A 1 85 ? 3.014 0.905 10.881 1.00 92.12 85 LYS A O 1
ATOM 696 N N . ARG A 1 86 ? 1.220 -0.321 11.448 1.00 92.69 86 ARG A N 1
ATOM 697 C CA . ARG A 1 86 ? 1.396 -1.312 10.375 1.00 92.69 86 ARG A CA 1
ATOM 698 C C . ARG A 1 86 ? 1.109 -0.717 8.998 1.00 92.69 86 ARG A C 1
ATOM 700 O O . ARG A 1 86 ? 1.852 -1.020 8.077 1.00 92.69 86 ARG A O 1
ATOM 707 N N . LEU A 1 87 ? 0.074 0.119 8.877 1.00 89.38 87 LEU A N 1
ATOM 708 C CA . LEU A 1 87 ? -0.252 0.823 7.634 1.00 89.38 87 LEU A CA 1
ATOM 709 C C . LEU A 1 87 ? 0.882 1.764 7.242 1.00 89.38 87 LEU A C 1
ATOM 711 O O . LEU A 1 87 ? 1.326 1.719 6.108 1.00 89.38 87 LEU A O 1
ATOM 715 N N . LYS A 1 88 ? 1.423 2.528 8.198 1.00 89.56 88 LYS A N 1
ATOM 716 C CA . LYS A 1 88 ? 2.581 3.391 7.949 1.00 89.56 88 LYS A CA 1
ATOM 717 C C . LYS A 1 88 ? 3.802 2.604 7.459 1.00 89.56 88 LYS A C 1
ATOM 719 O O . LYS A 1 88 ? 4.466 3.028 6.528 1.00 89.56 88 LYS A O 1
ATOM 724 N N . LYS A 1 89 ? 4.083 1.441 8.056 1.00 92.38 89 LYS A N 1
ATOM 725 C CA . LYS A 1 89 ? 5.188 0.585 7.604 1.00 92.38 89 LYS A CA 1
ATOM 726 C C . LYS A 1 89 ? 4.968 0.061 6.178 1.00 92.38 89 LYS A C 1
ATOM 728 O O . LYS A 1 89 ? 5.922 -0.033 5.420 1.00 92.38 89 LYS A O 1
ATOM 733 N N . LEU A 1 90 ? 3.729 -0.287 5.826 1.00 90.69 90 LEU A N 1
ATOM 734 C CA . LEU A 1 90 ? 3.379 -0.699 4.466 1.00 90.69 90 LEU A CA 1
ATOM 735 C C . LEU A 1 90 ? 3.594 0.447 3.464 1.00 90.69 90 LEU A C 1
ATOM 737 O O . LEU A 1 90 ? 4.192 0.213 2.422 1.00 90.69 90 LEU A O 1
ATOM 741 N N . ASP A 1 91 ? 3.148 1.657 3.806 1.00 86.31 91 ASP A N 1
ATOM 742 C CA . ASP A 1 91 ? 3.363 2.895 3.037 1.00 86.31 91 ASP A CA 1
ATOM 743 C C . ASP A 1 91 ? 4.862 3.086 2.743 1.00 86.31 91 ASP A C 1
ATOM 745 O O . ASP A 1 91 ? 5.286 3.163 1.597 1.00 86.31 91 ASP A O 1
ATOM 749 N N . GLU A 1 92 ? 5.70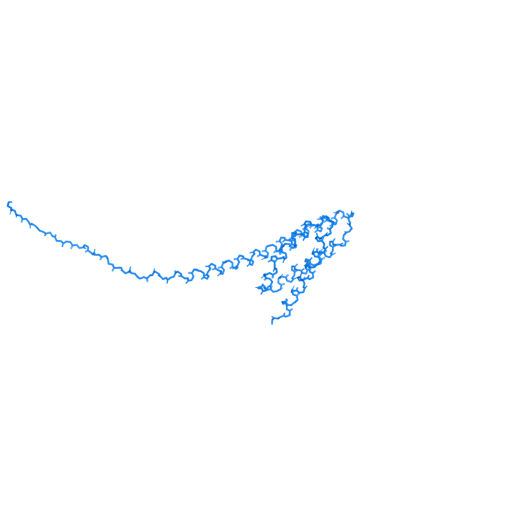0 3.002 3.782 1.00 90.19 92 GLU A N 1
ATOM 750 C CA . GLU A 1 92 ? 7.161 3.108 3.668 1.00 90.19 92 GLU A CA 1
ATOM 751 C C . GLU A 1 92 ? 7.794 1.988 2.816 1.00 90.19 92 GLU A C 1
ATOM 753 O O . GLU A 1 92 ? 8.802 2.217 2.144 1.00 90.19 92 GLU A O 1
ATOM 758 N N . GLU A 1 93 ? 7.246 0.767 2.849 1.00 89.75 93 GLU A N 1
ATOM 759 C CA . GLU A 1 93 ? 7.694 -0.342 1.995 1.00 89.75 93 GLU A CA 1
ATOM 760 C C . GLU A 1 93 ? 7.350 -0.082 0.519 1.00 89.75 93 GLU A C 1
ATOM 762 O O . GLU A 1 93 ? 8.209 -0.286 -0.344 1.00 89.75 93 GLU A O 1
ATOM 767 N N . ILE A 1 94 ? 6.139 0.408 0.232 1.00 85.81 94 ILE A N 1
ATOM 768 C CA . ILE A 1 94 ? 5.687 0.742 -1.127 1.00 85.81 94 ILE A CA 1
ATOM 769 C C . ILE A 1 94 ? 6.475 1.938 -1.674 1.00 85.81 94 ILE A C 1
ATOM 771 O O . ILE A 1 94 ? 7.032 1.841 -2.767 1.00 85.81 94 ILE A O 1
ATOM 775 N N . ASP A 1 95 ? 6.611 3.025 -0.914 1.00 85.31 95 ASP A N 1
ATOM 776 C CA . ASP A 1 95 ? 7.390 4.207 -1.309 1.00 85.31 95 ASP A CA 1
ATOM 777 C C . ASP A 1 95 ? 8.858 3.846 -1.590 1.00 85.31 95 ASP A C 1
ATOM 779 O O . ASP A 1 95 ? 9.420 4.216 -2.625 1.00 85.31 95 ASP A O 1
ATOM 783 N N . ARG A 1 96 ? 9.488 3.033 -0.730 1.00 87.50 96 ARG A N 1
ATOM 784 C CA . ARG A 1 96 ? 10.860 2.549 -0.967 1.00 87.50 96 ARG A CA 1
ATOM 785 C C . ARG A 1 96 ? 10.966 1.767 -2.273 1.00 87.50 96 ARG A C 1
ATOM 787 O O . ARG A 1 96 ? 11.937 1.943 -3.013 1.00 87.50 96 ARG A O 1
ATOM 794 N N . PHE A 1 97 ? 9.985 0.915 -2.547 1.00 84.81 97 PHE A N 1
ATOM 795 C CA . PHE A 1 97 ? 9.931 0.134 -3.774 1.00 84.81 97 PHE A CA 1
ATOM 796 C C . PHE A 1 97 ? 9.810 1.040 -5.006 1.00 84.81 97 PHE A C 1
ATOM 798 O O . PHE A 1 97 ? 10.626 0.950 -5.927 1.00 84.81 97 PHE A O 1
ATOM 805 N N . VAL A 1 98 ? 8.868 1.986 -4.980 1.00 82.25 98 VAL A N 1
ATOM 806 C CA . VAL A 1 98 ? 8.670 2.996 -6.031 1.00 82.25 98 VAL A CA 1
ATOM 807 C C . VAL A 1 98 ? 9.958 3.784 -6.282 1.00 82.25 98 VAL A C 1
ATOM 809 O O . VAL A 1 98 ? 10.392 3.903 -7.433 1.00 82.25 98 VAL A O 1
ATOM 812 N N . ARG A 1 99 ? 10.627 4.271 -5.229 1.00 85.06 99 ARG A N 1
ATOM 813 C CA . ARG A 1 99 ? 11.883 5.033 -5.348 1.00 85.06 99 ARG A CA 1
ATOM 814 C C . ARG A 1 99 ? 13.005 4.211 -5.958 1.00 85.06 99 ARG A C 1
ATOM 816 O O . ARG A 1 99 ? 13.657 4.683 -6.885 1.00 85.06 99 ARG A O 1
ATOM 823 N N . MET A 1 100 ? 13.214 2.986 -5.485 1.00 84.06 100 MET A N 1
ATOM 824 C CA . MET A 1 100 ? 14.258 2.102 -6.006 1.00 84.06 100 MET A CA 1
ATOM 825 C C . MET A 1 100 ? 14.084 1.846 -7.508 1.00 84.06 100 MET A C 1
ATOM 827 O O . MET A 1 100 ? 15.050 1.927 -8.266 1.00 84.06 100 MET A O 1
ATOM 831 N N . HIS A 1 101 ? 12.857 1.580 -7.960 1.00 78.31 101 HIS A N 1
ATOM 832 C CA . HIS A 1 101 ? 12.587 1.331 -9.379 1.00 78.31 101 HIS A CA 1
ATOM 833 C C . HIS A 1 101 ? 12.601 2.607 -10.231 1.00 78.31 101 HIS A C 1
ATOM 835 O O . HIS A 1 101 ? 13.011 2.571 -11.393 1.00 78.31 101 HIS A O 1
ATOM 841 N N . THR A 1 102 ? 12.236 3.752 -9.654 1.00 79.62 102 THR A N 1
ATOM 842 C CA . THR A 1 102 ? 12.331 5.054 -10.328 1.00 79.62 102 THR A CA 1
ATOM 843 C C . THR A 1 102 ? 13.787 5.496 -10.508 1.00 79.62 102 THR A C 1
ATOM 845 O O . THR A 1 102 ? 14.146 5.988 -11.578 1.00 79.62 102 THR A O 1
ATOM 848 N N . LEU A 1 103 ? 14.648 5.280 -9.507 1.00 77.94 103 LEU A N 1
ATOM 849 C CA . LEU A 1 103 ? 16.076 5.611 -9.577 1.00 77.94 103 LEU A CA 1
ATOM 850 C C . LEU A 1 103 ? 16.818 4.743 -10.599 1.00 77.94 103 LEU A C 1
ATOM 852 O O . LEU A 1 103 ? 17.527 5.292 -11.439 1.00 77.94 103 LEU A O 1
ATOM 856 N N . LYS A 1 104 ? 16.568 3.425 -10.619 1.00 76.81 104 LYS A N 1
ATOM 857 C CA . LYS A 1 104 ? 17.115 2.521 -11.653 1.00 76.81 104 LYS A CA 1
ATOM 858 C C . LYS A 1 104 ? 16.788 3.010 -13.069 1.00 76.81 104 LYS A C 1
ATOM 860 O O . LYS A 1 104 ? 17.652 3.044 -13.939 1.00 76.81 104 LYS A O 1
ATOM 865 N N . LYS A 1 105 ? 15.556 3.484 -13.289 1.00 72.75 105 LYS A N 1
ATOM 866 C CA . LYS A 1 105 ? 15.142 4.067 -14.575 1.00 72.75 105 LYS A CA 1
ATOM 867 C C . LYS A 1 105 ? 15.931 5.335 -14.920 1.00 72.75 105 LYS A C 1
ATOM 869 O O . LYS A 1 105 ? 16.272 5.534 -16.083 1.00 72.75 105 LYS A O 1
ATOM 874 N N . LEU A 1 106 ? 16.201 6.208 -13.948 1.00 74.38 106 LEU A N 1
ATOM 875 C CA . LEU A 1 106 ? 16.997 7.417 -14.182 1.00 74.38 106 LEU A CA 1
ATOM 876 C C . LEU A 1 106 ? 18.447 7.074 -14.542 1.00 74.38 106 LEU A C 1
ATOM 878 O O . LEU A 1 106 ? 18.967 7.663 -15.486 1.00 74.38 106 LEU A O 1
ATOM 882 N N . GLU A 1 107 ? 19.060 6.096 -13.875 1.00 76.88 107 GLU A N 1
ATOM 883 C CA . GLU A 1 107 ? 20.413 5.613 -14.192 1.00 76.88 107 GLU A CA 1
ATOM 884 C C . GLU A 1 107 ? 20.505 4.983 -15.591 1.00 76.88 107 GLU A C 1
ATOM 886 O O . GLU A 1 107 ? 21.431 5.266 -16.353 1.00 76.88 107 GLU A O 1
ATOM 891 N N . GLU A 1 108 ? 19.512 4.189 -15.996 1.00 72.19 108 GLU A N 1
ATOM 892 C CA . GLU A 1 108 ? 19.450 3.649 -17.359 1.00 72.19 108 GLU A CA 1
ATOM 893 C C . GLU A 1 108 ? 19.326 4.755 -18.419 1.00 72.19 108 GLU A C 1
ATOM 895 O O . GLU A 1 108 ? 19.914 4.667 -19.501 1.00 72.19 108 GLU A O 1
ATOM 900 N N . LEU A 1 109 ? 18.568 5.816 -18.126 1.00 67.81 109 LEU A N 1
ATOM 901 C CA . LEU A 1 109 ? 18.392 6.952 -19.032 1.00 67.81 109 LEU A CA 1
ATOM 902 C C . LEU A 1 109 ? 19.638 7.843 -19.102 1.00 67.81 109 LEU A C 1
ATOM 904 O O . LEU A 1 109 ? 19.954 8.356 -20.179 1.00 67.81 109 LEU A O 1
ATOM 908 N N . THR A 1 110 ? 20.359 8.034 -17.996 1.00 69.12 110 THR A N 1
ATOM 909 C CA . THR A 1 110 ? 21.620 8.793 -17.987 1.00 69.12 110 THR A CA 1
ATOM 910 C C . THR A 1 110 ? 22.748 8.010 -18.654 1.00 69.12 110 THR A C 1
ATOM 912 O O . THR A 1 110 ? 23.515 8.602 -19.415 1.00 69.12 110 THR A O 1
ATOM 915 N N . SER A 1 111 ? 22.786 6.685 -18.488 1.00 62.34 111 SER A N 1
ATOM 916 C CA . SER A 1 111 ? 23.737 5.793 -19.166 1.00 62.34 111 SER A CA 1
ATOM 917 C C . SER A 1 111 ? 23.507 5.728 -20.687 1.00 62.34 111 SER A C 1
ATOM 919 O O . SER A 1 111 ? 24.448 5.750 -21.479 1.00 62.34 111 SER A O 1
ATOM 921 N N . LYS A 1 112 ? 22.247 5.782 -21.146 1.00 58.50 112 LYS A N 1
ATOM 922 C CA . LYS A 1 112 ? 21.927 5.899 -22.585 1.00 58.50 112 LYS A CA 1
ATOM 923 C C . LYS A 1 112 ? 22.328 7.252 -23.187 1.00 58.50 112 LYS A C 1
ATOM 925 O O . LYS A 1 112 ? 22.665 7.316 -24.366 1.00 58.50 112 LYS A O 1
ATOM 930 N N . LYS A 1 113 ? 22.326 8.333 -22.396 1.00 54.94 113 LYS A N 1
ATOM 931 C CA . LYS A 1 113 ? 22.747 9.675 -22.847 1.00 54.94 113 LYS A CA 1
ATOM 932 C C . LYS A 1 113 ? 24.269 9.861 -22.870 1.00 5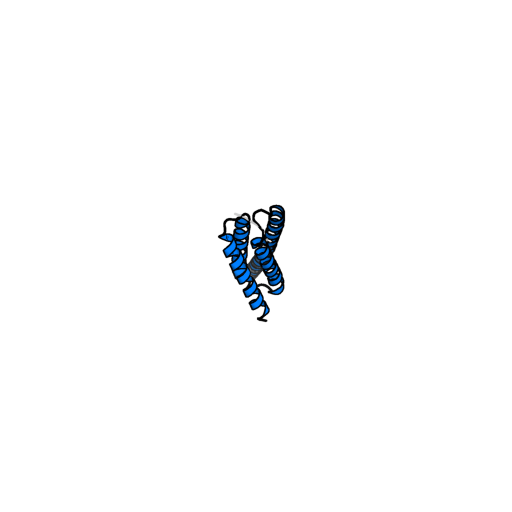4.94 113 LYS A C 1
ATOM 934 O O . LYS A 1 113 ? 24.761 10.640 -23.686 1.00 54.94 113 LYS A O 1
ATOM 939 N N . SER A 1 114 ? 25.028 9.157 -22.028 1.00 51.53 114 SER A N 1
ATOM 940 C CA . SER A 1 114 ? 26.501 9.208 -22.042 1.00 51.53 114 SER A CA 1
ATOM 941 C C . SER A 1 114 ? 27.129 8.437 -23.216 1.00 51.53 114 SER A C 1
ATOM 943 O O . SER A 1 114 ? 28.267 8.725 -23.584 1.00 51.53 114 SER A O 1
ATOM 945 N N . GLY A 1 115 ? 26.374 7.560 -23.891 1.00 48.69 115 GLY A N 1
ATOM 946 C CA . GLY A 1 115 ? 26.790 6.886 -25.130 1.00 48.69 115 GLY A CA 1
ATOM 947 C C . GLY A 1 115 ? 26.969 7.796 -26.359 1.00 48.69 115 GLY A C 1
ATOM 948 O O . GLY A 1 115 ? 27.534 7.354 -27.353 1.00 48.69 115 GLY A O 1
ATOM 949 N N . ILE A 1 116 ? 26.542 9.066 -26.307 1.00 54.78 116 ILE A N 1
ATOM 950 C CA . ILE A 1 116 ? 26.610 10.010 -27.446 1.00 54.78 116 ILE A CA 1
ATOM 951 C C . ILE A 1 116 ? 27.847 10.934 -27.393 1.00 54.78 116 ILE A C 1
ATOM 953 O O . ILE A 1 116 ? 28.101 11.696 -28.321 1.00 54.78 116 ILE A O 1
ATOM 957 N N . ARG A 1 117 ? 28.706 10.849 -26.366 1.00 51.44 117 ARG A N 1
ATOM 958 C CA . ARG A 1 117 ? 29.926 11.683 -26.285 1.00 51.44 117 ARG A CA 1
ATOM 959 C C . ARG A 1 117 ? 31.219 10.875 -26.393 1.00 51.44 117 ARG A C 1
ATOM 961 O O . ARG A 1 117 ? 32.056 10.892 -25.498 1.00 51.44 117 ARG A O 1
ATOM 968 N N . ARG A 1 118 ? 31.422 10.223 -27.538 1.00 53.12 118 ARG A N 1
ATOM 969 C CA . ARG A 1 118 ? 32.766 9.974 -28.095 1.00 53.12 118 ARG A CA 1
ATOM 970 C C . ARG A 1 118 ? 32.779 10.367 -29.567 1.00 53.12 118 ARG A C 1
ATOM 972 O O . ARG A 1 118 ? 32.909 9.529 -30.443 1.00 53.12 118 ARG A O 1
ATOM 979 N N . PHE A 1 119 ? 32.622 11.661 -29.818 1.00 52.03 119 PHE A N 1
ATOM 980 C CA . PHE A 1 119 ? 32.810 12.248 -31.145 1.00 52.03 119 PHE A CA 1
ATOM 981 C C . PHE A 1 119 ? 33.677 13.509 -31.076 1.00 52.03 119 PHE A C 1
ATOM 983 O O . PHE A 1 119 ? 33.433 14.469 -31.778 1.00 52.03 119 PHE A O 1
ATOM 990 N N . PHE A 1 120 ? 34.691 13.531 -30.207 1.00 49.81 120 PHE A N 1
ATOM 991 C CA . PHE A 1 120 ? 35.782 14.507 -30.299 1.00 49.81 120 PHE A CA 1
ATOM 992 C C . PHE A 1 120 ? 37.079 13.846 -29.845 1.00 49.81 120 PHE A C 1
ATOM 994 O O . PHE A 1 120 ? 37.576 14.053 -28.742 1.00 49.81 120 PHE A O 1
ATOM 1001 N N . ARG A 1 121 ? 37.610 12.979 -30.704 1.00 53.56 121 ARG A N 1
ATOM 1002 C CA . ARG A 1 121 ? 39.006 12.557 -30.627 1.00 53.56 121 ARG A CA 1
ATOM 1003 C C . ARG A 1 121 ? 39.516 12.398 -32.051 1.00 53.56 121 ARG A C 1
ATOM 1005 O O . ARG A 1 121 ? 39.449 11.307 -32.590 1.00 53.56 121 ARG A O 1
ATOM 1012 N N . CYS A 1 122 ? 39.910 13.517 -32.656 1.00 52.09 122 CYS A N 1
ATOM 1013 C CA . CYS A 1 122 ? 40.932 13.607 -33.702 1.00 52.09 122 CYS A CA 1
ATOM 1014 C C . CYS A 1 122 ? 41.061 15.059 -34.172 1.00 52.09 122 CYS A C 1
ATOM 1016 O O . CYS A 1 122 ? 40.254 15.532 -34.958 1.00 52.09 122 CYS A O 1
ATOM 1018 N N . PHE A 1 123 ? 42.077 15.737 -33.649 1.00 47.28 123 PHE A N 1
ATOM 1019 C CA . PHE A 1 123 ? 42.968 16.663 -34.357 1.00 47.28 123 PHE A CA 1
ATOM 1020 C C . PHE A 1 123 ? 44.149 16.831 -33.380 1.00 47.28 123 PHE A C 1
ATOM 1022 O O . PHE A 1 123 ? 44.098 17.632 -32.456 1.00 47.28 123 PHE A O 1
ATOM 1029 N N . ALA A 1 124 ? 45.049 15.848 -33.269 1.00 49.19 124 ALA A N 1
ATOM 1030 C CA . ALA A 1 124 ? 46.246 15.765 -34.113 1.00 49.19 124 ALA A CA 1
ATOM 1031 C C . ALA A 1 124 ? 46.834 17.175 -34.310 1.00 49.19 124 ALA A C 1
ATOM 1033 O O . ALA A 1 124 ? 46.314 17.970 -35.080 1.00 49.19 124 ALA A O 1
ATOM 1034 N N . CYS A 1 125 ? 47.734 17.581 -33.417 1.00 48.84 125 CYS A N 1
ATOM 1035 C CA . CYS A 1 125 ? 49.172 17.536 -33.700 1.00 48.84 125 CYS A CA 1
ATOM 1036 C C . CYS A 1 125 ? 49.567 18.492 -34.833 1.00 48.84 125 CYS A C 1
ATOM 1038 O O . CYS A 1 125 ? 49.774 18.055 -35.955 1.00 48.84 125 CYS A O 1
ATOM 1040 N N . SER A 1 126 ? 49.752 19.763 -34.480 1.00 42.38 126 SER A N 1
ATOM 1041 C CA . SER A 1 126 ? 50.737 20.636 -35.122 1.00 42.38 126 SER A CA 1
ATOM 1042 C C . SER A 1 126 ? 51.379 21.483 -34.028 1.00 42.38 126 SER A C 1
ATOM 1044 O O . SER A 1 126 ? 51.017 22.637 -33.829 1.00 42.38 126 SER A O 1
ATOM 1046 N N . SER A 1 127 ? 52.290 20.874 -33.270 1.00 55.50 127 SER A N 1
ATOM 1047 C CA . SER A 1 127 ? 53.357 21.633 -32.620 1.00 55.50 127 SER A CA 1
ATOM 1048 C C . SER A 1 127 ? 54.343 22.028 -33.720 1.00 55.50 127 SER A C 1
ATOM 1050 O O . SER A 1 127 ? 54.893 21.122 -34.347 1.00 55.50 127 SER A O 1
ATOM 1052 N N . PRO A 1 128 ? 54.594 23.317 -33.990 1.00 49.88 128 PRO A N 1
ATOM 1053 C CA . PRO A 1 128 ? 55.796 23.714 -34.694 1.00 49.88 128 PRO A CA 1
ATOM 1054 C C . PRO A 1 128 ? 56.928 23.678 -33.673 1.00 49.88 128 PRO A C 1
ATOM 1056 O O . PRO A 1 128 ? 56.927 24.409 -32.684 1.00 49.88 128 PRO A O 1
ATOM 1059 N N . SER A 1 129 ? 57.847 22.752 -33.887 1.00 50.12 129 SER A N 1
ATOM 1060 C CA . SER A 1 129 ? 59.137 22.695 -33.223 1.00 50.12 129 SER A CA 1
ATOM 1061 C C . SER A 1 129 ? 59.888 24.017 -33.426 1.00 50.12 129 SER A C 1
ATOM 1063 O O . SER A 1 129 ? 60.126 24.410 -34.564 1.00 50.12 129 SER A O 1
ATOM 1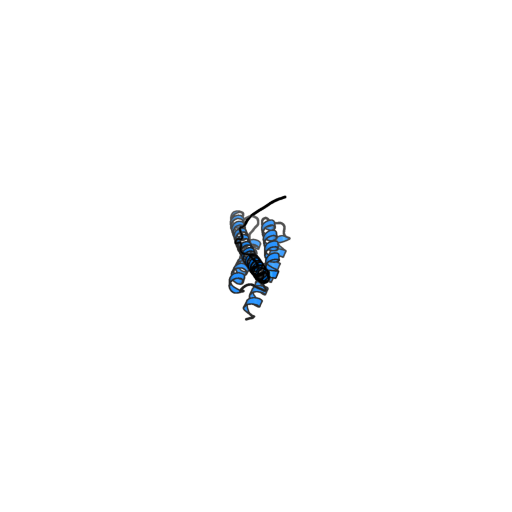065 N N . ASP A 1 130 ? 60.312 24.663 -32.340 1.00 51.66 130 ASP A N 1
ATOM 1066 C CA . ASP A 1 130 ? 61.604 25.365 -32.325 1.00 51.66 130 ASP A CA 1
ATOM 1067 C C . ASP A 1 130 ? 62.699 24.306 -32.570 1.00 51.66 130 ASP A C 1
ATOM 1069 O O . ASP A 1 130 ? 62.571 23.205 -32.012 1.00 51.66 130 ASP A O 1
ATOM 1073 N N . PRO A 1 131 ? 63.758 24.563 -33.374 1.00 51.94 131 PRO A N 1
ATOM 1074 C CA . PRO A 1 131 ? 64.756 25.563 -32.971 1.00 51.94 131 PRO A CA 1
ATOM 1075 C C . PRO A 1 131 ? 65.569 26.269 -34.093 1.00 51.94 131 PRO A C 1
ATOM 1077 O O . PRO A 1 131 ? 65.750 25.759 -35.191 1.00 51.94 131 PRO A O 1
ATOM 1080 N N . ALA A 1 132 ? 66.196 27.380 -33.686 1.00 55.00 132 ALA A N 1
ATOM 1081 C CA . ALA A 1 132 ? 67.510 27.897 -34.102 1.00 55.00 132 ALA A CA 1
ATOM 1082 C C . ALA A 1 132 ? 67.740 28.336 -35.564 1.00 55.00 132 ALA A C 1
ATOM 1084 O O . ALA A 1 132 ? 67.971 27.514 -36.438 1.00 55.00 132 ALA A O 1
ATOM 1085 N N . GLU A 1 133 ? 67.971 29.641 -35.756 1.00 56.28 133 GLU A N 1
ATOM 1086 C CA . GLU A 1 133 ? 69.228 30.074 -36.374 1.00 56.28 133 GLU A CA 1
ATOM 1087 C C . GLU A 1 133 ? 69.660 31.471 -35.905 1.00 56.28 133 GLU A C 1
ATOM 1089 O O . GLU A 1 133 ? 68.863 32.359 -35.612 1.00 56.28 133 GLU A O 1
ATOM 1094 N N . ARG A 1 134 ? 70.973 31.596 -35.763 1.00 55.31 134 ARG A N 1
ATOM 1095 C CA . ARG A 1 134 ? 71.767 32.691 -35.220 1.00 55.31 134 ARG A CA 1
ATOM 1096 C C . ARG A 1 134 ? 72.694 33.085 -36.364 1.00 55.31 134 ARG A C 1
ATOM 1098 O O . ARG A 1 134 ? 73.501 32.232 -36.696 1.00 55.31 134 ARG A O 1
ATOM 1105 N N . ASP A 1 135 ? 72.661 34.315 -36.884 1.00 57.44 135 ASP A N 1
ATOM 1106 C CA . ASP A 1 135 ? 73.902 35.070 -37.136 1.00 57.44 135 ASP A CA 1
ATOM 1107 C C . ASP A 1 135 ? 73.704 36.548 -37.537 1.00 57.44 135 ASP A C 1
ATOM 1109 O O . ASP A 1 135 ? 72.677 36.927 -38.092 1.00 57.44 135 ASP A O 1
ATOM 1113 N N . ARG A 1 136 ? 74.747 37.320 -37.185 1.00 54.38 136 ARG A N 1
ATOM 1114 C CA . ARG A 1 136 ? 75.274 38.637 -37.636 1.00 54.38 136 ARG A CA 1
ATOM 1115 C C . ARG A 1 136 ? 74.567 39.329 -38.816 1.00 54.38 136 ARG A C 1
ATOM 1117 O O . ARG A 1 136 ? 74.215 38.685 -39.786 1.00 54.38 136 ARG A O 1
ATOM 1124 N N . GLY A 1 137 ? 74.429 40.652 -38.880 1.00 51.16 137 GLY A N 1
ATOM 1125 C CA . GLY A 1 137 ? 75.340 41.719 -38.458 1.00 51.16 137 GLY A CA 1
ATOM 1126 C C . GLY A 1 137 ? 75.598 42.657 -39.655 1.00 51.16 137 GLY A C 1
ATOM 1127 O O . GLY A 1 137 ? 75.497 42.224 -40.793 1.00 51.16 137 GLY A O 1
ATOM 1128 N N . GLU A 1 138 ? 75.961 43.906 -39.348 1.00 56.12 138 GLU A N 1
ATOM 1129 C CA . GLU A 1 138 ? 76.526 44.961 -40.220 1.00 56.12 138 GLU A CA 1
ATOM 1130 C C . GLU A 1 138 ? 75.604 45.983 -40.932 1.00 56.12 138 GLU A C 1
ATOM 1132 O O . GLU A 1 138 ? 74.865 45.685 -41.860 1.00 56.12 138 GLU A O 1
ATOM 1137 N N . HIS A 1 139 ? 75.778 47.233 -40.464 1.00 57.69 139 HIS A N 1
ATOM 1138 C CA . HIS A 1 139 ? 76.050 48.481 -41.202 1.00 57.69 139 HIS A CA 1
ATOM 1139 C C . HIS A 1 139 ? 75.044 48.985 -42.254 1.00 57.69 139 HIS A C 1
ATOM 1141 O O . HIS A 1 139 ? 74.964 48.464 -43.361 1.00 57.69 139 HIS A O 1
ATOM 1147 N N . SER A 1 140 ? 74.434 50.147 -41.976 1.00 60.16 140 SER A N 1
ATOM 1148 C CA . SER A 1 140 ? 74.934 51.446 -42.469 1.00 60.16 140 SER A CA 1
ATOM 1149 C C . SER A 1 140 ? 74.244 52.629 -41.793 1.00 60.16 140 SER A C 1
ATOM 1151 O O . SER A 1 140 ? 73.052 52.494 -41.442 1.00 60.16 140 SER A O 1
#

Organism: NCBI:txid210225

pLDDT: mean 76.55, std 14.45, range [42.38, 92.69]

Radius of gyration: 31.15 Å; chains: 1; bounding box: 92×67×64 Å

InterPro domains:
  IPR008808 Powdery mildew resistance protein, RPW8 domain [PF05659] (7-101)

Secondary structure (DSSP, 8-state):
--HHHHHHHHHHHHHHHHHHHHHSS-STTHHHHHHHHHHHHHHHHHHTTS-HHHHHHHHHHHHHHHHHHHTS-TT-HHHHHHHHHHHHHHHHHHHHHHHHHHHHHHHHHHHHHHTT------------------------

Sequence (140 aa):
MALVDVAVGVVFQQLWEIVRGLATQPGRFREQYQRLQQDLACLEPILARVPPAELNDVLRRGRELTEKCGKVSRWNFLKQKKYSKRLKKLDEEIDRFVRMHTLKKLEELTSKKSGIRRFFRCFACSSPSDPAERDRGEHS

Foldseek 3Di:
DPVLLVLLVVLLVLLLVLLVVVCPDDDPCNVLSVLVNVLSVLCVVVSVPDDSVVSSVLSNLSNVLSVVQVPDDRPCVVVNVVSSVVSVVSSVVSVVVSVVSVVVVVVVVVVVVVVVPPPPPDDDDDDDDDDDDDDDDDDD